Protein AF-A0A6L9QAU6-F1 (afdb_monomer_lite)

Structure (mmCIF, N/CA/C/O backbone):
data_AF-A0A6L9QAU6-F1
#
_entry.id   AF-A0A6L9QAU6-F1
#
loop_
_atom_site.group_PDB
_atom_site.id
_atom_site.type_symbol
_atom_site.label_atom_id
_atom_site.label_alt_id
_atom_site.label_comp_id
_atom_site.label_asym_id
_atom_site.label_entity_id
_atom_site.label_seq_id
_atom_site.pdbx_PDB_ins_code
_atom_site.Cartn_x
_atom_site.Cartn_y
_atom_site.Cartn_z
_atom_site.occupancy
_atom_site.B_iso_or_equiv
_atom_site.auth_seq_id
_atom_site.auth_comp_id
_atom_site.auth_asym_id
_atom_site.auth_atom_id
_atom_site.pdbx_PDB_model_num
ATOM 1 N N . MET A 1 1 ? 3.259 9.649 44.984 1.00 49.97 1 MET A N 1
ATOM 2 C CA . MET A 1 1 ? 3.575 9.683 43.538 1.00 49.97 1 MET A CA 1
ATOM 3 C C . MET A 1 1 ? 2.255 9.501 42.814 1.00 49.97 1 MET A C 1
ATOM 5 O O . MET A 1 1 ? 1.561 8.548 43.135 1.00 49.97 1 MET A O 1
ATOM 9 N N . ARG A 1 2 ? 1.812 10.457 41.988 1.00 59.12 2 ARG A N 1
ATOM 10 C CA . ARG A 1 2 ? 0.517 10.325 41.302 1.00 59.12 2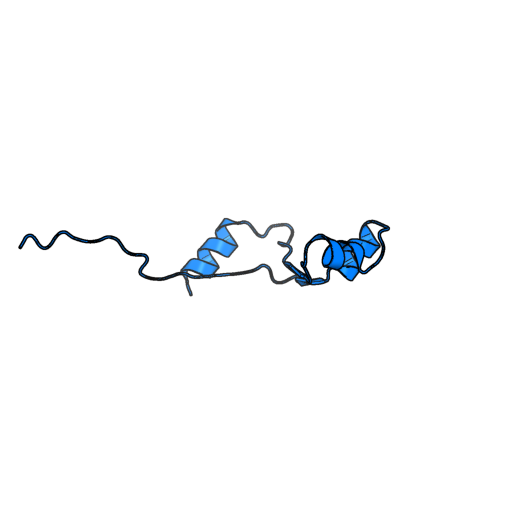 ARG A CA 1
ATOM 11 C C . ARG A 1 2 ? 0.719 9.377 40.124 1.00 59.12 2 ARG A C 1
ATOM 13 O O . ARG A 1 2 ? 1.434 9.731 39.193 1.00 59.12 2 ARG A O 1
ATOM 20 N N . GLU A 1 3 ? 0.128 8.191 40.193 1.00 66.19 3 GLU A N 1
ATOM 21 C CA . GLU A 1 3 ? -0.016 7.296 39.046 1.00 66.19 3 GLU A CA 1
ATOM 22 C C . GLU A 1 3 ? -0.964 7.968 38.046 1.00 66.19 3 GLU A C 1
ATOM 24 O O . GLU A 1 3 ? -2.184 7.862 38.128 1.00 66.19 3 GLU A O 1
ATOM 29 N N . GLY A 1 4 ? -0.398 8.783 37.158 1.00 65.75 4 GLY A N 1
ATOM 30 C CA . GLY A 1 4 ? -1.121 9.323 36.017 1.00 65.75 4 GLY A CA 1
ATOM 31 C C . GLY A 1 4 ? -1.263 8.231 34.967 1.00 65.75 4 GLY A C 1
ATOM 32 O O . GLY A 1 4 ? -0.277 7.590 34.607 1.00 65.75 4 GLY A O 1
ATOM 33 N N . THR A 1 5 ? -2.477 8.013 34.468 1.00 75.19 5 THR A N 1
ATOM 34 C CA . THR A 1 5 ? -2.727 7.111 33.341 1.00 75.19 5 THR A CA 1
ATOM 35 C C . THR A 1 5 ? -1.952 7.615 32.120 1.00 75.19 5 THR A C 1
ATOM 37 O O . THR A 1 5 ? -2.319 8.618 31.512 1.00 75.19 5 THR A O 1
ATOM 40 N N . GLY A 1 6 ? -0.838 6.957 31.794 1.00 85.06 6 GLY A N 1
ATOM 41 C CA . GLY A 1 6 ? -0.059 7.246 30.592 1.00 85.06 6 GLY A CA 1
ATOM 42 C C . GLY A 1 6 ? -0.765 6.713 29.346 1.00 85.06 6 GLY A C 1
ATOM 43 O O . GLY A 1 6 ? -1.365 5.638 29.378 1.00 85.06 6 GLY A O 1
ATOM 44 N N . TRP A 1 7 ? -0.696 7.451 28.242 1.00 89.94 7 TRP A N 1
ATOM 45 C CA . TRP A 1 7 ? -1.149 6.974 26.937 1.00 89.94 7 TRP A CA 1
ATOM 46 C C . TRP A 1 7 ? 0.015 6.317 26.194 1.00 89.94 7 TRP A C 1
ATOM 48 O O . TRP A 1 7 ? 1.147 6.794 26.225 1.00 89.94 7 TRP A O 1
ATOM 58 N N . ALA A 1 8 ? -0.269 5.203 25.526 1.00 94.69 8 ALA A N 1
ATOM 59 C CA . ALA A 1 8 ? 0.687 4.491 24.690 1.00 94.69 8 ALA A CA 1
ATOM 60 C C . ALA A 1 8 ? -0.053 3.784 23.552 1.00 94.69 8 ALA A C 1
ATOM 62 O O . ALA A 1 8 ? -1.203 3.368 23.715 1.00 94.69 8 ALA A O 1
ATOM 63 N N . ILE A 1 9 ? 0.619 3.602 22.416 1.00 95.12 9 ILE A N 1
ATOM 64 C CA . ILE A 1 9 ? 0.125 2.731 21.348 1.00 95.12 9 ILE A CA 1
ATOM 65 C C . ILE A 1 9 ? 0.254 1.290 21.844 1.00 95.12 9 ILE A C 1
ATOM 67 O O . ILE A 1 9 ? 1.356 0.803 22.083 1.00 95.12 9 ILE A O 1
ATOM 71 N N . ARG A 1 10 ? -0.883 0.619 22.043 1.00 94.44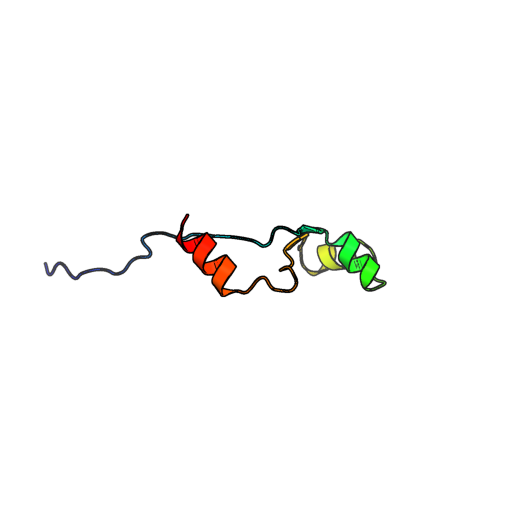 10 ARG A N 1
ATOM 72 C CA . ARG A 1 10 ? -0.928 -0.755 22.571 1.00 94.44 10 ARG A CA 1
ATOM 73 C C . ARG A 1 10 ? -0.738 -1.820 21.495 1.00 94.44 10 ARG A C 1
ATOM 75 O O . ARG A 1 10 ? -0.370 -2.939 21.829 1.00 94.44 10 ARG A O 1
ATOM 82 N N . GLY A 1 11 ? -0.975 -1.463 20.237 1.00 95.81 11 GLY A N 1
ATOM 83 C CA . GLY A 1 11 ? -0.829 -2.344 19.089 1.00 95.81 11 GLY A CA 1
ATOM 84 C C . GLY A 1 11 ? -0.983 -1.579 17.781 1.00 95.81 11 GLY A C 1
ATOM 85 O O . GLY A 1 11 ? -1.470 -0.447 17.757 1.00 95.81 11 GLY A O 1
ATOM 86 N N . THR A 1 12 ? -0.547 -2.213 16.703 1.00 97.25 12 THR A N 1
ATOM 87 C CA . THR A 1 12 ? -0.703 -1.745 15.327 1.00 97.25 12 THR A CA 1
ATOM 88 C C . THR A 1 12 ? -1.089 -2.933 14.452 1.00 97.25 12 THR A C 1
ATOM 90 O O . THR A 1 12 ? -0.764 -4.074 14.771 1.00 97.25 12 THR A O 1
ATOM 93 N N . GLY A 1 13 ? -1.779 -2.660 13.349 1.00 97.81 13 GLY A N 1
ATOM 94 C CA . GLY A 1 13 ? -2.174 -3.660 12.364 1.00 97.81 13 GLY A CA 1
ATOM 95 C C . GLY A 1 13 ? -1.996 -3.109 10.956 1.00 97.81 13 GLY A C 1
ATOM 96 O O . GLY A 1 13 ? -1.987 -1.892 10.752 1.00 97.81 13 GLY A O 1
ATOM 97 N N . ALA A 1 14 ? -1.823 -3.998 9.981 1.00 97.69 14 ALA A N 1
ATOM 98 C CA . ALA A 1 14 ? -1.625 -3.619 8.589 1.00 97.69 14 ALA A CA 1
ATOM 99 C C . ALA A 1 14 ? -2.343 -4.583 7.643 1.00 97.69 14 ALA A C 1
ATOM 101 O O . ALA A 1 14 ? -2.402 -5.791 7.869 1.00 97.69 14 ALA A O 1
ATOM 102 N N . CYS A 1 15 ? -2.852 -4.031 6.548 1.00 97.94 15 CYS A N 1
ATOM 103 C CA . CYS A 1 15 ? -3.406 -4.767 5.425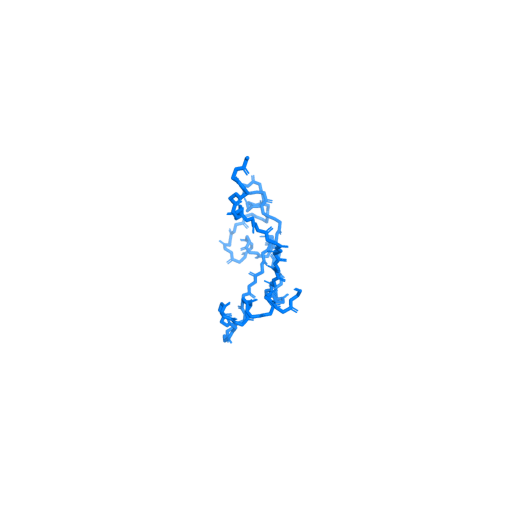 1.00 97.94 15 CYS A CA 1
ATOM 104 C C . CYS A 1 15 ? -3.045 -4.013 4.143 1.00 97.94 15 CYS A C 1
ATOM 106 O O . CYS A 1 15 ? -3.082 -2.782 4.114 1.00 97.94 15 CYS A O 1
ATOM 108 N N . LEU A 1 16 ? -2.667 -4.747 3.099 1.00 98.00 16 LEU A N 1
ATOM 109 C CA . LEU A 1 16 ? -2.306 -4.195 1.798 1.00 98.00 16 LEU A CA 1
ATOM 110 C C . LEU A 1 16 ? -3.238 -4.772 0.728 1.00 98.00 16 LEU A C 1
ATOM 112 O O . LEU A 1 16 ? -3.638 -5.933 0.848 1.00 98.00 16 LEU A O 1
ATOM 116 N N . PRO A 1 17 ? -3.541 -4.010 -0.337 1.00 98.31 17 PRO A N 1
ATOM 117 C CA . PRO A 1 17 ? -4.164 -4.565 -1.529 1.00 98.31 17 PRO A CA 1
ATOM 118 C C . PRO A 1 17 ? -3.380 -5.751 -2.091 1.00 98.31 17 PRO A C 1
ATOM 120 O O . PRO A 1 17 ? -2.151 -5.793 -2.008 1.00 98.31 17 PRO A O 1
ATOM 123 N N . GLU A 1 18 ? -4.075 -6.688 -2.724 1.00 97.69 18 GLU A N 1
ATOM 124 C CA . GLU A 1 18 ? -3.456 -7.913 -3.237 1.00 97.69 18 GLU A CA 1
ATOM 125 C C . GLU A 1 18 ? -2.523 -7.650 -4.427 1.00 97.69 18 GLU A C 1
ATOM 127 O O . GLU A 1 18 ? -1.419 -8.196 -4.489 1.00 97.69 18 GLU A O 1
ATOM 132 N N . ARG A 1 19 ? -2.920 -6.767 -5.356 1.00 97.25 19 ARG A N 1
ATOM 133 C CA . ARG A 1 19 ? -2.136 -6.497 -6.567 1.00 97.25 19 ARG A CA 1
ATOM 134 C C . ARG A 1 19 ? -0.858 -5.739 -6.223 1.00 97.25 19 ARG A C 1
ATOM 136 O O . ARG A 1 19 ? -0.893 -4.538 -5.959 1.00 97.25 19 ARG A O 1
ATOM 143 N N . CYS A 1 20 ? 0.277 -6.427 -6.296 1.00 98.06 20 CYS A N 1
ATOM 144 C CA . CYS A 1 20 ? 1.602 -5.835 -6.165 1.00 98.06 20 CYS A CA 1
ATOM 145 C C . CYS A 1 20 ? 2.199 -5.549 -7.550 1.00 98.06 20 CYS A C 1
ATOM 147 O O . CYS A 1 20 ? 2.250 -6.434 -8.398 1.00 98.06 20 CYS A O 1
ATOM 149 N N . VAL A 1 21 ? 2.652 -4.317 -7.770 1.00 98.00 21 VAL A N 1
ATOM 150 C CA . VAL A 1 21 ? 3.185 -3.822 -9.043 1.00 98.00 21 VAL A CA 1
ATOM 151 C C . VAL A 1 21 ? 4.660 -3.476 -8.869 1.00 98.00 21 VAL A C 1
ATOM 153 O O . VAL A 1 21 ? 4.971 -2.598 -8.050 1.00 98.00 21 VAL A O 1
ATOM 156 N N . PRO A 1 22 ? 5.572 -4.132 -9.603 1.00 98.19 22 PRO A N 1
ATOM 157 C CA . PRO A 1 22 ? 6.984 -3.790 -9.580 1.00 98.19 22 PRO A CA 1
ATOM 158 C C . PRO A 1 22 ? 7.233 -2.453 -10.293 1.00 98.19 22 PRO A C 1
ATOM 160 O O . PRO A 1 22 ? 6.457 -2.001 -11.137 1.00 98.19 22 PRO A O 1
ATOM 163 N N . SER A 1 23 ? 8.303 -1.767 -9.904 1.00 98.00 23 SER A N 1
ATOM 164 C CA . SER A 1 23 ? 8.614 -0.441 -10.441 1.00 98.00 23 SER A CA 1
ATOM 165 C C . SER A 1 23 ? 8.954 -0.455 -11.926 1.00 98.00 23 SER A C 1
ATOM 167 O O . SER A 1 23 ? 8.609 0.503 -12.607 1.00 98.00 23 SER A O 1
ATOM 169 N N . ASP A 1 24 ? 9.548 -1.530 -12.440 1.00 98.06 24 ASP A N 1
ATOM 170 C CA . ASP A 1 24 ? 9.876 -1.661 -13.860 1.00 98.06 24 ASP A CA 1
ATOM 171 C C . ASP A 1 24 ? 8.615 -1.726 -14.742 1.00 98.06 24 ASP A C 1
ATOM 173 O O . ASP A 1 24 ? 8.568 -1.086 -15.790 1.00 98.06 24 ASP A O 1
ATOM 177 N N . GLU A 1 25 ? 7.567 -2.431 -14.303 1.00 97.81 25 GLU A N 1
ATOM 178 C CA . GLU A 1 25 ? 6.251 -2.437 -14.954 1.00 97.81 25 GLU A CA 1
ATOM 179 C C . GLU A 1 25 ? 5.675 -1.020 -15.027 1.00 97.81 25 GLU A C 1
ATOM 181 O O . GLU A 1 25 ? 5.262 -0.571 -16.100 1.00 97.81 25 GLU A O 1
ATOM 186 N N . LEU A 1 26 ? 5.693 -0.285 -13.909 1.00 97.12 26 LEU A N 1
ATOM 187 C CA . LEU A 1 26 ? 5.155 1.072 -13.885 1.00 97.12 26 LEU A CA 1
ATOM 188 C C . LEU A 1 26 ? 5.992 2.032 -14.741 1.00 97.12 26 LEU A C 1
ATOM 190 O O . LEU A 1 26 ? 5.415 2.796 -15.512 1.00 97.12 26 LEU A O 1
ATOM 194 N N . SER A 1 27 ? 7.324 1.970 -14.657 1.00 98.00 27 SER A N 1
ATOM 195 C CA . SER A 1 27 ? 8.225 2.761 -15.503 1.00 98.00 27 SER A CA 1
ATOM 196 C C . SER A 1 27 ? 7.915 2.544 -16.984 1.00 98.00 27 SER A C 1
ATOM 198 O O . SER A 1 27 ? 7.682 3.513 -17.706 1.00 98.00 27 SER A O 1
ATOM 200 N N . ARG A 1 28 ? 7.807 1.280 -17.425 1.00 97.44 28 ARG A N 1
ATOM 201 C CA . ARG A 1 28 ? 7.465 0.942 -18.817 1.00 97.44 28 ARG A CA 1
ATOM 202 C C . ARG A 1 28 ? 6.098 1.488 -19.219 1.00 97.44 28 ARG A C 1
ATOM 204 O O . ARG A 1 28 ? 5.973 2.043 -20.305 1.00 97.44 28 ARG A O 1
ATOM 211 N N . SER A 1 29 ? 5.091 1.383 -18.348 1.00 96.44 29 SER A N 1
ATOM 212 C CA . SER A 1 29 ? 3.749 1.917 -18.631 1.00 96.44 29 SER A CA 1
ATOM 213 C C . SER A 1 29 ? 3.723 3.442 -18.816 1.00 96.44 29 SER A C 1
ATOM 215 O O . SER A 1 29 ? 2.828 3.965 -19.474 1.00 96.44 29 SER A O 1
ATOM 217 N N . LEU A 1 30 ? 4.723 4.144 -18.272 1.00 96.62 30 LEU A N 1
ATOM 218 C CA . LEU A 1 30 ? 4.906 5.591 -18.386 1.00 96.62 30 LEU A CA 1
ATOM 219 C C . LEU A 1 30 ? 5.908 5.986 -19.487 1.00 96.62 30 LEU A C 1
ATOM 221 O O . LEU A 1 30 ? 6.208 7.168 -19.634 1.00 96.62 30 LEU A O 1
ATOM 225 N N . GLY A 1 31 ? 6.443 5.022 -20.248 1.00 97.56 31 GLY A N 1
ATOM 226 C CA . GLY A 1 31 ? 7.460 5.271 -21.275 1.00 97.56 31 GLY A CA 1
ATOM 227 C C . GLY A 1 31 ? 8.826 5.683 -20.715 1.00 97.56 31 GLY A C 1
ATOM 228 O O . GLY A 1 31 ? 9.606 6.327 -21.413 1.00 97.56 31 GLY A O 1
ATOM 229 N N . LEU A 1 32 ? 9.106 5.349 -19.454 1.00 97.25 32 LEU A N 1
ATOM 230 C CA . LEU A 1 32 ? 10.363 5.646 -18.774 1.00 97.25 32 LEU A CA 1
ATOM 231 C C . LEU A 1 32 ? 11.307 4.442 -18.815 1.00 97.25 32 LEU A C 1
ATOM 233 O O . LEU A 1 32 ? 10.883 3.300 -19.013 1.00 97.25 32 LEU A O 1
ATOM 237 N N . ASP A 1 33 ? 12.590 4.705 -18.565 1.00 97.56 33 ASP A N 1
ATOM 238 C CA . ASP A 1 33 ? 13.564 3.640 -18.343 1.00 97.56 33 ASP A CA 1
ATOM 239 C C . ASP A 1 33 ? 13.113 2.724 -17.182 1.00 97.56 33 ASP A C 1
ATOM 241 O O . ASP A 1 33 ? 12.645 3.243 -16.161 1.00 97.56 33 ASP A O 1
ATOM 245 N N . PRO A 1 34 ? 13.234 1.383 -17.297 1.00 96.62 34 PRO A N 1
ATOM 246 C CA . PRO A 1 34 ? 12.810 0.451 -16.255 1.00 96.62 34 PRO A CA 1
ATOM 247 C C . PRO A 1 34 ? 13.325 0.7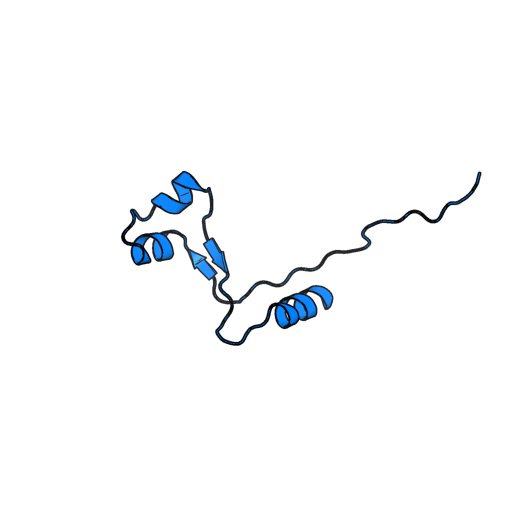87 -14.849 1.00 96.62 34 PRO A C 1
ATOM 249 O O . PRO A 1 34 ? 12.561 0.642 -13.892 1.00 96.62 34 PRO A O 1
ATOM 252 N N . SER A 1 35 ? 14.563 1.276 -14.709 1.00 97.31 35 SER A N 1
ATOM 253 C CA . SER A 1 35 ? 15.150 1.612 -13.407 1.00 97.31 35 SER A CA 1
ATOM 254 C C . SER A 1 35 ? 14.766 3.002 -12.904 1.00 97.31 35 SER A C 1
ATOM 256 O O . SER A 1 35 ? 14.933 3.272 -11.717 1.00 97.31 35 SER A O 1
ATOM 258 N N . TRP A 1 36 ? 14.180 3.867 -13.747 1.00 98.00 36 TRP A N 1
ATOM 259 C CA . TRP A 1 36 ? 13.963 5.290 -13.446 1.00 98.00 36 TRP A CA 1
ATOM 260 C C . TRP A 1 36 ? 13.311 5.530 -12.080 1.00 98.00 36 TRP A C 1
ATOM 262 O O . TRP A 1 36 ? 13.760 6.385 -11.314 1.00 98.00 36 TRP A O 1
ATOM 272 N N . ILE A 1 37 ? 12.254 4.774 -11.751 1.00 98.12 37 ILE A N 1
ATOM 273 C CA . ILE A 1 37 ? 11.545 4.945 -10.479 1.00 98.12 37 ILE A CA 1
ATOM 274 C C . ILE A 1 37 ? 12.386 4.447 -9.299 1.00 98.12 37 ILE A C 1
ATOM 276 O O . ILE A 1 37 ? 12.447 5.139 -8.282 1.00 98.12 37 ILE A O 1
ATOM 280 N N . GLU A 1 38 ? 13.025 3.280 -9.403 1.00 98.06 38 GLU A N 1
ATOM 281 C CA . GLU A 1 38 ? 13.851 2.749 -8.311 1.00 98.06 38 GLU A CA 1
ATOM 282 C C . GLU A 1 38 ? 15.067 3.651 -8.062 1.00 98.06 38 GLU A C 1
ATOM 284 O O . GLU A 1 38 ? 15.293 4.042 -6.920 1.00 98.06 38 GLU A O 1
ATOM 289 N N . ASP A 1 39 ? 15.757 4.097 -9.113 1.00 98.25 39 ASP A N 1
ATOM 290 C CA . ASP A 1 39 ? 16.942 4.959 -9.012 1.00 98.25 39 ASP A CA 1
ATOM 291 C C . ASP A 1 39 ? 16.634 6.309 -8.354 1.00 98.25 39 ASP A C 1
ATOM 293 O O . ASP A 1 39 ? 17.451 6.863 -7.618 1.00 98.25 39 ASP A O 1
ATOM 297 N N . ARG A 1 40 ? 15.446 6.865 -8.617 1.00 97.88 40 ARG A N 1
ATOM 298 C CA . ARG A 1 40 ? 15.049 8.187 -8.110 1.00 97.88 40 ARG A CA 1
ATOM 299 C C . ARG A 1 40 ? 14.370 8.148 -6.749 1.00 97.88 40 ARG A C 1
ATOM 301 O O . ARG A 1 40 ? 14.433 9.140 -6.028 1.00 97.88 40 ARG A O 1
ATOM 308 N N . THR A 1 41 ? 13.675 7.061 -6.419 1.00 97.56 41 THR A N 1
ATOM 309 C CA . THR A 1 41 ? 12.794 7.009 -5.235 1.00 97.56 41 THR A CA 1
ATOM 310 C C . THR A 1 41 ? 13.142 5.900 -4.249 1.00 97.56 41 THR A C 1
ATOM 312 O O . THR A 1 41 ? 12.630 5.902 -3.133 1.00 97.56 41 THR A O 1
ATOM 315 N N . GLY A 1 42 ? 13.960 4.924 -4.647 1.00 97.94 42 GLY A N 1
ATOM 316 C CA . GLY A 1 42 ? 14.208 3.695 -3.891 1.00 97.94 42 GLY A CA 1
ATOM 317 C C . GLY A 1 42 ? 13.012 2.733 -3.834 1.00 97.94 42 GLY A C 1
ATOM 318 O O . GLY A 1 42 ? 13.085 1.693 -3.178 1.00 97.94 42 GLY A O 1
ATOM 319 N N . ILE A 1 43 ? 11.890 3.047 -4.494 1.00 98.06 43 ILE A N 1
ATOM 320 C CA . ILE A 1 43 ? 10.692 2.202 -4.478 1.00 98.06 43 ILE A CA 1
ATOM 321 C C . ILE A 1 43 ? 10.878 1.049 -5.463 1.00 98.06 43 ILE A C 1
ATOM 323 O O . ILE A 1 43 ? 10.999 1.271 -6.665 1.00 98.06 43 ILE A O 1
ATOM 327 N N . ARG A 1 44 ? 10.802 -0.187 -4.959 1.00 97.81 44 ARG A N 1
ATOM 328 C CA . ARG A 1 44 ? 10.887 -1.426 -5.761 1.00 97.81 44 ARG A CA 1
ATOM 329 C C . ARG A 1 44 ? 9.545 -1.937 -6.267 1.00 97.81 44 ARG A C 1
ATOM 331 O O . ARG A 1 44 ? 9.450 -2.499 -7.352 1.00 97.81 44 ARG A O 1
ATOM 338 N N . ARG A 1 45 ? 8.505 -1.794 -5.445 1.00 98.00 45 ARG A N 1
ATOM 339 C CA . ARG A 1 45 ? 7.142 -2.251 -5.738 1.00 98.00 45 ARG A CA 1
ATOM 340 C C . ARG A 1 45 ? 6.121 -1.462 -4.932 1.00 98.00 45 ARG A C 1
ATOM 342 O O . ARG A 1 45 ? 6.463 -0.882 -3.902 1.00 98.00 45 ARG A O 1
ATOM 349 N N . ARG A 1 46 ? 4.869 -1.474 -5.380 1.00 97.69 46 ARG A N 1
ATOM 350 C CA . ARG A 1 46 ? 3.730 -0.822 -4.714 1.00 97.69 46 ARG A CA 1
ATOM 351 C C . ARG A 1 46 ? 2.474 -1.674 -4.824 1.00 97.69 46 ARG A C 1
ATOM 353 O O . ARG A 1 46 ? 2.355 -2.460 -5.754 1.00 97.69 46 ARG A O 1
ATOM 360 N N . HIS A 1 47 ? 1.540 -1.506 -3.897 1.00 97.88 47 HIS A N 1
ATOM 361 C CA . HIS A 1 47 ? 0.255 -2.203 -3.937 1.00 97.88 47 HIS A CA 1
ATOM 362 C C . HIS A 1 47 ? -0.822 -1.295 -4.530 1.00 97.88 47 HIS A C 1
ATOM 364 O O . HIS A 1 47 ? -0.875 -0.114 -4.190 1.00 97.88 47 HIS A O 1
ATOM 370 N N . LEU A 1 48 ? -1.664 -1.836 -5.412 1.00 97.06 48 LEU A N 1
ATOM 371 C CA . LEU A 1 48 ? -2.782 -1.117 -6.022 1.00 97.06 48 LEU A CA 1
ATOM 372 C C . LEU A 1 48 ? -4.111 -1.705 -5.557 1.00 97.06 48 LEU A C 1
ATOM 374 O O . LEU A 1 48 ? -4.339 -2.908 -5.682 1.00 97.06 48 LEU A O 1
ATOM 378 N N . ALA A 1 49 ? -4.984 -0.838 -5.047 1.00 97.69 49 ALA A N 1
ATOM 379 C CA . ALA A 1 49 ? -6.352 -1.197 -4.700 1.00 97.69 49 ALA A CA 1
ATOM 380 C C . ALA A 1 49 ? -7.140 -1.601 -5.953 1.00 97.69 49 ALA A C 1
ATOM 382 O O . ALA A 1 49 ? -6.999 -0.987 -7.014 1.00 97.69 49 ALA A O 1
ATOM 383 N N . ALA A 1 50 ? -7.971 -2.635 -5.824 1.00 97.88 50 ALA A N 1
ATOM 384 C CA . ALA A 1 50 ? -8.884 -3.029 -6.890 1.00 97.88 50 ALA A CA 1
ATOM 385 C C . ALA A 1 50 ? -9.980 -1.960 -7.101 1.00 97.88 50 ALA A C 1
ATOM 387 O O . ALA A 1 50 ? -10.332 -1.259 -6.147 1.00 97.88 50 ALA A O 1
ATOM 388 N N . PRO A 1 51 ? -10.571 -1.848 -8.307 1.00 95.56 51 PRO A N 1
ATOM 389 C CA . PRO A 1 51 ? -11.751 -1.016 -8.530 1.00 95.56 51 PRO A CA 1
ATOM 390 C C . PRO A 1 51 ? -12.900 -1.506 -7.636 1.00 95.56 51 PRO A C 1
ATOM 392 O O . PRO A 1 51 ? -13.498 -2.543 -7.900 1.00 95.56 51 PRO A O 1
ATOM 395 N N . GLY A 1 52 ? -13.164 -0.805 -6.536 1.00 97.25 52 GLY A N 1
ATOM 396 C CA . GLY A 1 52 ? -14.167 -1.193 -5.537 1.00 97.25 52 GLY A CA 1
ATOM 397 C C . GLY A 1 52 ? -13.605 -1.596 -4.173 1.00 97.25 52 GLY A C 1
ATOM 398 O O . GLY A 1 52 ? -14.385 -1.746 -3.243 1.00 97.25 52 GLY A O 1
ATOM 399 N N . GLN A 1 53 ? -12.284 -1.714 -4.014 1.00 98.25 53 GLN A N 1
ATOM 400 C CA . GLN A 1 53 ? -11.676 -1.878 -2.694 1.00 98.25 53 GLN A CA 1
ATOM 401 C C . GLN A 1 53 ? -11.511 -0.506 -2.035 1.00 98.25 53 GLN A C 1
ATOM 403 O O . GLN A 1 53 ? -10.685 0.306 -2.460 1.00 98.25 53 GLN A O 1
ATOM 408 N N . ALA A 1 54 ? -12.304 -0.238 -1.001 1.00 98.19 54 ALA A N 1
ATOM 409 C CA . ALA A 1 54 ? -12.272 1.022 -0.278 1.00 98.19 54 ALA A CA 1
ATOM 410 C C . ALA A 1 54 ? -11.153 1.045 0.776 1.00 98.19 54 ALA A C 1
ATOM 412 O O . ALA A 1 54 ? -10.686 0.016 1.268 1.00 98.19 54 ALA A O 1
ATOM 413 N N . ALA A 1 55 ? -10.759 2.251 1.197 1.00 97.94 55 ALA A N 1
ATOM 414 C CA . ALA A 1 55 ? -9.803 2.419 2.293 1.00 97.94 55 ALA A CA 1
ATOM 415 C C . ALA A 1 55 ? -10.320 1.818 3.615 1.00 97.94 55 ALA A C 1
ATOM 417 O O . ALA A 1 55 ? -9.537 1.289 4.402 1.00 97.94 55 ALA A O 1
ATOM 418 N N . SER A 1 56 ? -11.638 1.859 3.841 1.00 98.31 56 SER A N 1
ATOM 419 C CA . SER A 1 56 ? -12.295 1.262 5.008 1.00 98.31 56 SER A CA 1
ATOM 420 C C . SER A 1 56 ? -12.153 -0.255 5.054 1.00 98.31 56 SER A C 1
ATOM 422 O O . SER A 1 56 ? -11.987 -0.801 6.139 1.00 98.31 56 SER A O 1
ATOM 424 N N . ASP A 1 57 ? -12.159 -0.927 3.901 1.00 98.19 57 ASP A N 1
ATOM 425 C CA . ASP A 1 57 ? -12.025 -2.385 3.828 1.00 98.19 57 ASP A CA 1
ATOM 426 C C . ASP A 1 57 ? -10.630 -2.808 4.300 1.00 98.19 57 ASP A C 1
ATOM 428 O O . ASP A 1 57 ? -10.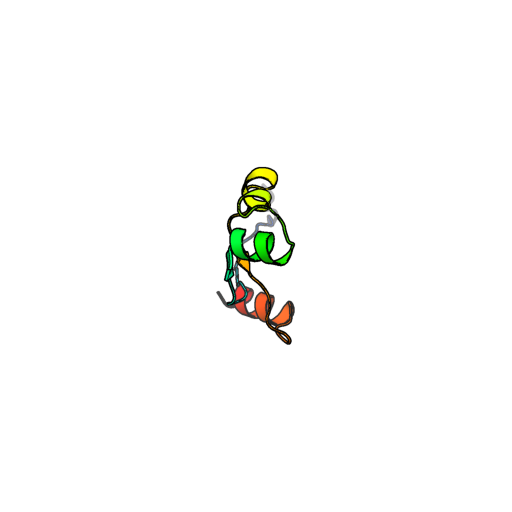482 -3.707 5.128 1.00 98.19 57 ASP A O 1
ATOM 432 N N . LEU A 1 58 ? -9.599 -2.094 3.834 1.00 98.38 58 LEU A N 1
ATOM 433 C CA . LEU A 1 58 ? -8.213 -2.301 4.256 1.00 98.38 58 LEU A CA 1
ATOM 434 C C . LEU A 1 58 ? -8.017 -1.960 5.738 1.00 98.38 58 LEU A C 1
ATOM 436 O O . LEU A 1 58 ? -7.341 -2.699 6.450 1.00 98.38 58 LEU A O 1
ATOM 440 N N . ALA A 1 59 ? -8.617 -0.867 6.219 1.00 98.38 59 ALA A N 1
ATOM 441 C CA . ALA A 1 59 ? -8.525 -0.465 7.620 1.00 98.38 59 ALA A CA 1
ATOM 442 C C . ALA A 1 59 ? -9.204 -1.480 8.553 1.00 98.38 59 ALA A C 1
ATOM 444 O O . ALA A 1 59 ? -8.621 -1.860 9.566 1.00 98.38 59 ALA A O 1
ATOM 445 N N . ALA A 1 60 ? -10.397 -1.963 8.194 1.00 98.44 60 ALA A N 1
ATOM 446 C CA . ALA A 1 60 ? -11.102 -2.996 8.946 1.00 98.44 60 ALA A CA 1
ATOM 447 C C . ALA A 1 60 ? -10.301 -4.306 8.970 1.00 98.44 60 ALA A C 1
ATOM 449 O O . ALA A 1 60 ? -10.112 -4.896 10.033 1.00 98.44 60 ALA A O 1
ATOM 450 N N . ALA A 1 61 ? -9.756 -4.721 7.822 1.00 98.06 61 ALA A N 1
ATOM 451 C CA . ALA A 1 61 ? -8.905 -5.903 7.734 1.00 98.06 61 ALA A CA 1
ATOM 452 C C . ALA A 1 61 ? -7.607 -5.760 8.544 1.00 98.06 61 ALA A C 1
ATOM 454 O O . ALA A 1 61 ? -7.163 -6.739 9.133 1.00 98.06 61 ALA A O 1
ATOM 455 N N . ALA A 1 62 ? -7.007 -4.566 8.594 1.00 98.50 62 ALA A N 1
ATOM 456 C CA . ALA A 1 62 ? -5.834 -4.274 9.415 1.00 98.50 62 ALA A CA 1
ATOM 457 C C . ALA A 1 62 ? -6.158 -4.291 10.917 1.00 98.50 62 ALA A C 1
ATOM 459 O O . ALA A 1 62 ? -5.370 -4.813 11.697 1.00 98.50 62 ALA A O 1
ATOM 460 N N . ALA A 1 63 ? -7.311 -3.745 11.314 1.00 98.00 63 ALA A N 1
ATOM 461 C CA . ALA A 1 63 ? -7.762 -3.703 12.705 1.00 98.00 63 ALA A CA 1
ATOM 462 C C . ALA A 1 63 ? -8.142 -5.085 13.263 1.00 98.00 63 ALA A C 1
ATOM 464 O O . ALA A 1 63 ? -8.118 -5.278 14.473 1.00 98.00 63 ALA A O 1
ATOM 465 N N . ALA A 1 64 ? -8.489 -6.036 12.393 1.00 97.25 64 ALA A N 1
ATOM 466 C CA . ALA A 1 64 ? -8.803 -7.415 12.763 1.00 97.25 64 ALA A CA 1
ATOM 467 C C . ALA A 1 64 ? -7.564 -8.329 12.915 1.00 97.25 64 ALA A C 1
ATOM 469 O O . ALA A 1 64 ? -7.735 -9.535 13.101 1.00 97.25 64 ALA A O 1
ATOM 470 N N . ARG A 1 65 ? -6.341 -7.796 12.775 1.00 91.81 65 ARG A N 1
ATOM 471 C CA . ARG A 1 65 ? -5.079 -8.546 12.904 1.00 91.81 65 ARG A CA 1
ATOM 472 C C . ARG A 1 65 ? -4.492 -8.506 14.306 1.00 91.81 65 ARG A C 1
ATOM 474 O O . ARG A 1 65 ? -4.736 -7.519 15.030 1.00 91.81 65 ARG A O 1
#

Sequence (65 aa):
MREGTGWAIRGTGACLPERCVPSDELSRSLGLDPSWIEDRTGIRRRHLAAPGQAASDLAAAAAAR

pLDDT: mean 94.52, std 9.55, range [49.97, 98.5]

Organism: NCBI:txid453573

Secondary structure (DSSP, 8-state):
-----------------SEEEEHHHHHHHTT--TTHHHHHH---EEEE--TT--HHHHHHHHHT-

Radius of gyration: 18.82 Å; chains: 1; bounding box: 31×19×65 Å

InterPro domains:
  IPR016039 Thiolase-like [G3DSA:3.40.4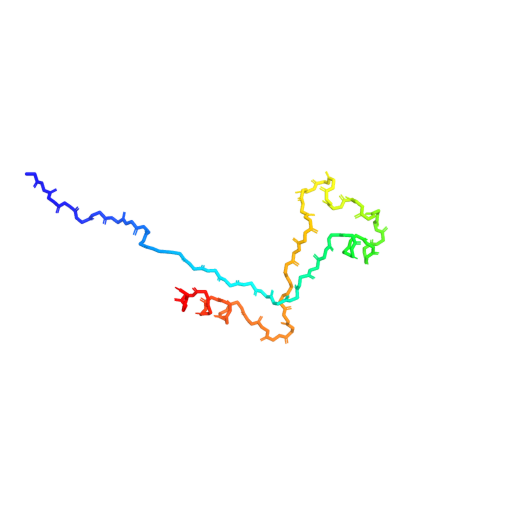7.10] (2-65)
  IPR016039 Thiolase-like [SSF53901] (8-64)

Foldseek 3Di:
DDPDPDDDDPDWFFFAAPDKAAQLNVCVVVVHHSCVCCVVPVDGIHTDHDPVRDPVNGVVVRVVD